Protein AF-A0A962ND23-F1 (afdb_monomer_lite)

Sequence (142 aa):
ASVILQMTALGLGDVAAFPFLDPPDPRAVRDGYGLLEELGALEPPDPEGRRRLTAVGRRLARLPVDPRLGRMVLEADRLGCVRDVMIIASALSIQDVRERPAEHRGTADELHRRFEVPGSDFLAYVKLWDHLREQQQALSGN

pLDDT: mean 93.93, std 5.53, range [52.69, 98.25]

Structure (mmCIF, N/CA/C/O backbone):
data_AF-A0A962ND23-F1
#
_entry.id   AF-A0A962ND23-F1
#
loop_
_atom_site.group_PDB
_atom_site.id
_atom_site.type_symbol
_atom_site.label_atom_id
_atom_site.label_alt_id
_atom_site.label_comp_id
_atom_site.label_asym_id
_atom_site.label_entity_id
_atom_site.label_seq_id
_atom_site.pdbx_PDB_ins_code
_atom_site.Cartn_x
_atom_site.Cartn_y
_atom_site.Cartn_z
_atom_site.occupancy
_atom_site.B_iso_or_equiv
_atom_site.auth_seq_id
_atom_site.auth_comp_id
_atom_site.auth_asym_id
_atom_site.auth_atom_id
_atom_site.pdbx_PDB_model_num
ATOM 1 N N . ALA A 1 1 ? 6.977 5.415 -6.380 1.00 89.38 1 ALA A N 1
ATOM 2 C CA . ALA A 1 1 ? 6.407 4.438 -7.337 1.00 89.38 1 ALA A CA 1
ATOM 3 C C . ALA A 1 1 ? 5.192 4.969 -8.106 1.00 89.38 1 ALA A C 1
ATOM 5 O O . ALA A 1 1 ? 5.129 4.745 -9.306 1.00 89.38 1 ALA A O 1
ATOM 6 N N . SER A 1 2 ? 4.247 5.682 -7.477 1.00 92.75 2 SER A N 1
ATOM 7 C CA . SER A 1 2 ? 2.992 6.116 -8.127 1.00 92.75 2 SER A CA 1
ATOM 8 C C . SER A 1 2 ? 3.189 6.907 -9.425 1.00 92.75 2 SER A C 1
ATOM 10 O O . SER A 1 2 ? 2.538 6.607 -10.417 1.00 92.75 2 SER A O 1
ATOM 12 N N . VAL A 1 3 ? 4.126 7.861 -9.454 1.00 93.12 3 VAL A N 1
ATOM 13 C CA . VAL A 1 3 ? 4.425 8.644 -10.668 1.00 93.12 3 VAL A CA 1
ATOM 14 C C . VAL A 1 3 ? 4.938 7.748 -11.798 1.00 93.12 3 VAL A C 1
ATOM 16 O O . VAL A 1 3 ? 4.423 7.830 -12.905 1.00 93.12 3 VAL A O 1
ATOM 19 N N . ILE A 1 4 ? 5.879 6.840 -11.509 1.00 94.75 4 ILE A N 1
ATOM 20 C CA . ILE A 1 4 ? 6.403 5.870 -12.487 1.00 94.75 4 ILE A CA 1
ATOM 21 C C . ILE A 1 4 ? 5.257 5.029 -13.062 1.00 94.75 4 ILE A C 1
ATOM 23 O O . ILE A 1 4 ? 5.124 4.931 -14.277 1.00 94.75 4 ILE A O 1
ATOM 27 N N . LEU A 1 5 ? 4.389 4.487 -12.199 1.00 96.31 5 LEU A N 1
ATOM 28 C CA . LEU A 1 5 ? 3.227 3.697 -12.612 1.00 96.31 5 LEU A CA 1
ATOM 29 C C . LEU A 1 5 ? 2.320 4.479 -13.575 1.00 96.31 5 LEU A C 1
ATOM 31 O O . LEU A 1 5 ? 1.923 3.942 -14.608 1.00 96.31 5 LEU A O 1
ATOM 35 N N . GLN A 1 6 ? 2.024 5.742 -13.256 1.00 95.25 6 GLN A N 1
ATOM 36 C CA . GLN A 1 6 ? 1.196 6.610 -14.096 1.00 95.25 6 GLN A CA 1
ATOM 37 C C . GLN A 1 6 ? 1.880 6.955 -15.422 1.00 95.25 6 GLN A C 1
ATOM 39 O O . GLN A 1 6 ? 1.266 6.851 -16.479 1.00 95.25 6 GLN A O 1
ATOM 44 N N . MET A 1 7 ? 3.166 7.301 -15.400 1.00 94.06 7 MET A N 1
ATOM 45 C CA . MET A 1 7 ? 3.924 7.606 -16.615 1.00 94.06 7 MET A CA 1
ATOM 46 C C . MET A 1 7 ? 4.008 6.402 -17.553 1.00 94.06 7 MET A C 1
ATOM 48 O O . MET A 1 7 ? 3.803 6.551 -18.758 1.00 94.06 7 MET A O 1
ATOM 52 N N . THR A 1 8 ? 4.243 5.201 -17.014 1.00 93.56 8 THR A N 1
ATOM 53 C CA . THR A 1 8 ? 4.230 3.966 -17.807 1.00 93.56 8 THR A CA 1
ATOM 54 C C . THR A 1 8 ? 2.827 3.663 -18.344 1.00 93.56 8 THR A C 1
ATOM 56 O O . THR A 1 8 ? 2.704 3.249 -19.494 1.00 93.56 8 THR A O 1
ATOM 59 N N . ALA A 1 9 ? 1.761 3.914 -17.569 1.00 93.75 9 ALA A N 1
ATOM 60 C CA . ALA A 1 9 ? 0.377 3.765 -18.038 1.00 93.75 9 ALA A CA 1
ATOM 61 C C . ALA A 1 9 ? 0.043 4.701 -19.210 1.00 93.75 9 ALA A C 1
ATOM 63 O O . ALA A 1 9 ? -0.681 4.309 -20.123 1.00 93.75 9 ALA A O 1
ATOM 64 N N . LEU A 1 10 ? 0.586 5.920 -19.181 1.00 93.12 10 LEU A N 1
ATOM 65 C CA . LEU A 1 10 ? 0.403 6.955 -20.199 1.00 93.12 10 LEU A CA 1
ATOM 66 C C . LEU A 1 10 ? 1.366 6.820 -21.391 1.00 93.12 10 LEU A C 1
ATOM 68 O O . LEU A 1 10 ? 1.243 7.571 -22.355 1.00 93.12 10 LEU A O 1
ATOM 72 N N . GLY A 1 11 ? 2.321 5.886 -21.344 1.00 89.31 11 GLY A N 1
ATOM 73 C CA . GLY A 1 11 ? 3.294 5.680 -22.419 1.00 89.31 11 GLY A CA 1
ATOM 74 C C . GLY A 1 11 ? 4.333 6.799 -22.551 1.00 89.31 11 GLY A C 1
ATOM 75 O O . GLY A 1 11 ? 4.863 7.004 -23.638 1.00 89.31 11 GLY A O 1
ATOM 76 N N . LEU A 1 12 ? 4.646 7.514 -21.464 1.00 87.81 12 LEU A N 1
ATOM 77 C CA . LEU A 1 12 ? 5.555 8.674 -21.472 1.00 87.81 12 LEU A CA 1
ATOM 78 C C . LEU A 1 12 ? 7.054 8.314 -21.516 1.00 87.81 12 LEU A C 1
ATOM 80 O O . LEU A 1 12 ? 7.901 9.200 -21.434 1.00 87.81 12 LEU A O 1
ATOM 84 N N . GLY A 1 13 ? 7.388 7.030 -21.666 1.00 83.81 13 GLY A N 1
ATOM 85 C CA . GLY A 1 13 ? 8.767 6.548 -21.734 1.00 83.81 13 GLY A CA 1
ATOM 86 C C . GLY A 1 13 ? 9.440 6.415 -20.367 1.00 83.81 13 GLY A C 1
ATOM 87 O O . GLY A 1 13 ? 8.773 6.289 -19.337 1.00 83.81 13 GLY A O 1
ATOM 88 N N . ASP A 1 14 ? 10.773 6.378 -20.371 1.00 83.62 14 ASP A N 1
ATOM 89 C CA . ASP A 1 14 ? 11.561 6.226 -19.149 1.00 83.62 14 ASP A CA 1
ATOM 90 C C . ASP A 1 14 ? 11.535 7.504 -18.306 1.00 83.62 14 ASP A C 1
ATOM 92 O O . ASP A 1 14 ? 11.850 8.597 -18.777 1.00 83.62 14 ASP A O 1
ATOM 96 N N . VAL A 1 15 ? 11.218 7.340 -17.023 1.00 86.81 15 VAL A N 1
ATOM 97 C CA . VAL A 1 15 ? 11.221 8.412 -16.027 1.00 86.81 15 VAL A CA 1
ATOM 98 C C . VAL A 1 15 ? 12.582 9.100 -15.932 1.00 86.81 15 VAL A C 1
ATOM 100 O O . VAL A 1 15 ? 12.620 10.311 -15.756 1.00 86.81 15 VAL A O 1
ATOM 103 N N . ALA A 1 16 ? 13.699 8.384 -16.096 1.00 83.19 16 ALA A N 1
ATOM 104 C CA . ALA A 1 16 ? 15.025 9.008 -16.032 1.00 83.19 16 ALA A CA 1
ATOM 105 C C . ALA A 1 16 ? 15.324 9.942 -17.222 1.00 83.19 16 ALA A C 1
ATOM 107 O O . ALA A 1 16 ? 16.132 10.858 -17.090 1.00 83.19 16 ALA A O 1
ATOM 108 N N . ALA A 1 17 ? 14.674 9.722 -18.369 1.00 84.94 17 ALA A N 1
ATOM 109 C CA . ALA A 1 17 ? 14.826 10.539 -19.573 1.00 84.94 17 ALA A CA 1
ATOM 110 C C . ALA A 1 17 ? 13.742 11.6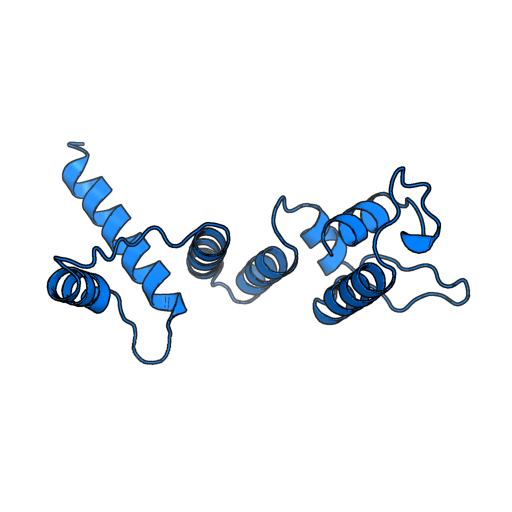24 -19.702 1.00 84.94 17 ALA A C 1
ATOM 112 O O . ALA A 1 17 ? 13.779 12.432 -20.632 1.00 84.94 17 ALA A O 1
ATOM 113 N N . PHE A 1 18 ? 12.759 11.640 -18.798 1.00 89.31 18 PHE A N 1
ATOM 114 C CA . PHE A 1 18 ? 11.654 12.585 -18.852 1.00 89.31 18 PHE A CA 1
ATOM 115 C C . PHE A 1 18 ? 12.108 13.992 -18.417 1.00 89.31 18 PHE A C 1
ATOM 117 O O . PHE A 1 18 ? 12.804 14.121 -17.405 1.00 89.31 18 PHE A O 1
ATOM 124 N N . PRO A 1 19 ? 11.717 15.061 -19.139 1.00 90.31 19 PRO A N 1
ATOM 125 C CA . PRO A 1 19 ? 12.199 16.419 -18.894 1.00 90.31 19 PRO A CA 1
ATOM 126 C C . PRO A 1 19 ? 11.480 17.073 -17.703 1.00 90.31 19 PRO A C 1
ATOM 128 O O . PRO A 1 19 ? 10.659 17.977 -17.863 1.00 90.31 19 PRO A O 1
ATOM 131 N N . PHE A 1 20 ? 11.763 16.601 -16.491 1.00 90.00 20 PHE A N 1
ATOM 132 C CA . PHE A 1 20 ? 11.295 17.243 -15.264 1.00 90.00 20 PHE A CA 1
ATOM 133 C C . PHE A 1 20 ? 11.948 18.617 -15.073 1.00 90.00 20 PHE A C 1
ATOM 135 O O . PHE A 1 20 ? 13.114 18.800 -15.415 1.00 90.00 20 PHE A O 1
ATOM 142 N N . LEU A 1 21 ? 11.208 19.561 -14.476 1.00 92.94 21 LEU A N 1
ATOM 143 C CA . LEU A 1 21 ? 11.777 20.835 -14.018 1.00 92.94 21 LEU A CA 1
ATOM 144 C C . LEU A 1 21 ? 12.880 20.583 -12.981 1.00 92.94 21 LEU A C 1
ATOM 146 O O . LEU A 1 21 ? 13.994 21.068 -13.140 1.00 92.94 21 LEU A O 1
ATOM 150 N N . ASP A 1 22 ? 12.558 19.751 -11.987 1.00 91.62 22 ASP A N 1
ATOM 151 C CA . ASP A 1 22 ? 13.485 19.227 -10.990 1.00 91.62 22 ASP A CA 1
ATOM 152 C C . ASP A 1 22 ? 13.511 17.695 -11.101 1.00 91.62 22 ASP A C 1
ATOM 154 O O . ASP A 1 22 ? 12.548 17.028 -10.698 1.00 91.62 22 ASP A O 1
ATOM 158 N N . PRO A 1 23 ? 14.567 17.108 -11.692 1.00 90.50 23 PRO A N 1
ATOM 159 C CA . PRO A 1 23 ? 14.677 15.662 -11.829 1.00 90.50 23 PRO A CA 1
ATOM 160 C C . PRO A 1 23 ? 14.672 14.945 -10.469 1.00 90.50 23 PRO A C 1
ATOM 162 O O . PRO A 1 23 ? 15.332 15.399 -9.530 1.00 90.50 23 PRO A O 1
ATOM 165 N N . PRO A 1 24 ? 13.969 13.804 -10.343 1.00 90.50 24 PRO A N 1
ATOM 166 C CA . PRO A 1 24 ? 13.980 13.021 -9.113 1.00 90.50 24 PRO A CA 1
ATOM 167 C C . PRO A 1 24 ? 15.352 12.377 -8.866 1.00 90.50 24 PRO A C 1
ATOM 169 O O . PRO A 1 24 ? 16.103 12.098 -9.801 1.00 90.50 24 PRO A O 1
ATOM 172 N N . ASP A 1 25 ? 15.650 12.058 -7.602 1.00 93.94 25 ASP A N 1
ATOM 173 C CA . ASP A 1 25 ? 16.855 11.299 -7.246 1.00 93.94 25 ASP A CA 1
ATOM 17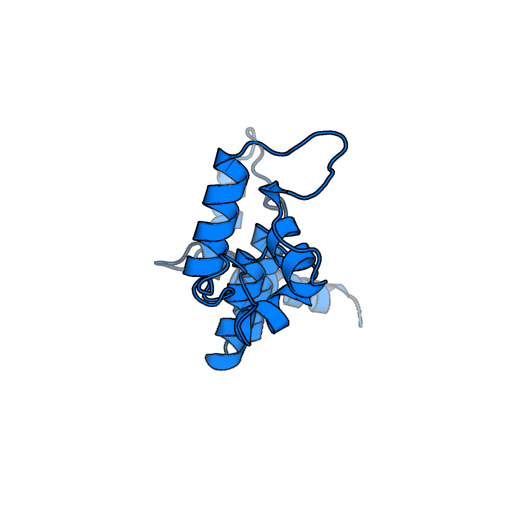4 C C . ASP A 1 25 ? 16.878 9.947 -8.001 1.00 93.94 25 ASP A C 1
ATOM 176 O O . ASP A 1 25 ? 15.929 9.159 -7.881 1.00 93.94 25 ASP A O 1
ATOM 180 N N . PRO A 1 26 ? 17.958 9.620 -8.739 1.00 93.31 26 PRO A N 1
ATOM 181 C CA . PRO A 1 26 ? 18.096 8.341 -9.432 1.00 93.31 26 PRO A CA 1
ATOM 182 C C . PRO A 1 26 ? 17.911 7.107 -8.536 1.00 93.31 26 PRO A C 1
ATOM 184 O O . PRO A 1 26 ? 17.460 6.066 -9.017 1.00 93.31 26 PRO A O 1
ATOM 187 N N . ARG A 1 27 ? 18.263 7.186 -7.245 1.00 94.94 27 ARG A N 1
ATOM 188 C CA . ARG A 1 27 ? 18.001 6.126 -6.256 1.00 94.94 27 ARG A CA 1
ATOM 189 C C . ARG A 1 27 ? 16.502 5.928 -6.063 1.00 94.94 27 ARG A C 1
ATOM 191 O O . ARG A 1 27 ? 16.027 4.812 -6.234 1.00 94.94 27 ARG A O 1
ATOM 198 N N . ALA A 1 28 ? 15.753 7.006 -5.836 1.00 93.56 28 ALA A N 1
ATOM 199 C CA . ALA A 1 28 ? 14.301 6.949 -5.672 1.00 93.56 28 ALA A CA 1
ATOM 200 C C . ALA A 1 28 ? 13.588 6.414 -6.928 1.00 93.56 28 ALA A C 1
ATOM 202 O O . ALA A 1 28 ? 12.591 5.696 -6.822 1.00 93.56 28 ALA A O 1
ATOM 203 N N . VAL A 1 29 ? 14.110 6.723 -8.121 1.00 93.62 29 VAL A N 1
ATOM 204 C CA . VAL A 1 29 ? 13.611 6.153 -9.383 1.00 93.62 29 VAL A CA 1
ATOM 205 C C . VAL A 1 29 ? 13.837 4.640 -9.426 1.00 93.62 29 VAL A C 1
ATOM 207 O O . VAL A 1 29 ? 12.895 3.896 -9.702 1.00 93.62 29 VAL A O 1
ATOM 210 N N . ARG A 1 30 ? 15.054 4.168 -9.116 1.00 93.69 30 ARG A N 1
ATOM 211 C CA . ARG A 1 30 ? 15.367 2.728 -9.074 1.00 93.69 30 ARG A CA 1
ATOM 212 C C . ARG A 1 30 ? 14.507 1.982 -8.058 1.00 93.69 30 ARG A C 1
ATOM 214 O O . ARG A 1 30 ? 13.898 0.982 -8.425 1.00 93.69 30 ARG A O 1
ATOM 221 N N . ASP A 1 31 ? 14.394 2.501 -6.840 1.00 95.69 31 ASP A N 1
ATOM 222 C CA . ASP A 1 31 ? 13.576 1.900 -5.780 1.00 95.69 31 ASP A CA 1
ATOM 223 C C . ASP A 1 31 ? 12.094 1.872 -6.178 1.00 95.69 31 ASP A C 1
ATOM 225 O O . ASP A 1 31 ? 11.372 0.910 -5.917 1.00 95.69 31 ASP A O 1
ATOM 229 N N . GLY A 1 32 ? 11.629 2.917 -6.868 1.00 95.38 32 GLY A N 1
ATOM 230 C CA . GLY A 1 32 ? 10.274 2.989 -7.391 1.00 95.38 32 GLY A CA 1
ATOM 231 C C . GLY A 1 32 ? 9.975 1.932 -8.455 1.00 95.38 32 GLY A C 1
ATOM 232 O O . GLY A 1 32 ? 8.883 1.365 -8.431 1.00 95.38 32 GLY A O 1
ATOM 233 N N . TYR A 1 33 ? 10.918 1.656 -9.359 1.00 95.06 33 TYR A N 1
ATOM 234 C CA . TYR A 1 33 ? 10.796 0.560 -10.321 1.00 95.06 33 TYR A CA 1
ATOM 235 C C . TYR A 1 33 ? 10.854 -0.808 -9.634 1.00 95.06 33 TYR A C 1
ATOM 237 O O . TYR A 1 33 ? 9.980 -1.630 -9.897 1.00 95.06 33 TYR A O 1
ATOM 245 N N . GLY A 1 34 ? 11.802 -1.018 -8.714 1.00 95.75 34 GLY A N 1
ATOM 246 C CA . GLY A 1 34 ? 11.923 -2.269 -7.957 1.00 95.75 34 GLY A CA 1
ATOM 247 C C . GLY A 1 34 ? 10.645 -2.602 -7.187 1.00 95.75 34 GLY A C 1
ATOM 248 O O . GLY A 1 34 ? 10.126 -3.707 -7.291 1.00 95.75 34 GLY A O 1
ATOM 249 N N . LEU A 1 35 ? 10.039 -1.609 -6.528 1.00 97.38 35 LEU A N 1
ATOM 250 C CA . LEU A 1 35 ? 8.745 -1.791 -5.872 1.00 97.38 35 LEU A CA 1
ATOM 251 C C . LEU A 1 35 ? 7.639 -2.202 -6.858 1.00 97.38 35 LEU A C 1
ATOM 253 O O . LEU A 1 35 ? 6.821 -3.063 -6.554 1.00 97.38 35 LEU A O 1
ATOM 257 N N . LEU A 1 36 ? 7.560 -1.580 -8.035 1.00 97.12 36 LEU A N 1
ATOM 258 C CA . LEU A 1 36 ? 6.535 -1.941 -9.018 1.00 97.12 36 LEU A CA 1
ATOM 259 C C . LEU A 1 36 ? 6.763 -3.341 -9.609 1.00 97.12 36 LEU A C 1
ATOM 261 O O . LEU A 1 36 ? 5.789 -4.025 -9.923 1.00 97.12 36 LEU A O 1
ATOM 265 N N . GLU A 1 37 ? 8.013 -3.782 -9.727 1.00 96.06 37 GLU A N 1
ATOM 266 C CA . GLU A 1 37 ? 8.368 -5.158 -10.088 1.00 96.06 37 GLU A CA 1
ATOM 267 C C . GLU A 1 37 ? 7.928 -6.142 -8.983 1.00 96.06 37 GLU A C 1
ATOM 269 O O . GLU A 1 37 ? 7.219 -7.103 -9.280 1.00 96.06 37 GLU A O 1
ATOM 274 N N . GLU A 1 38 ? 8.213 -5.854 -7.706 1.00 96.81 38 GLU A N 1
ATOM 275 C CA . GLU A 1 38 ? 7.767 -6.656 -6.547 1.00 96.81 38 GLU A CA 1
ATOM 276 C C . GLU A 1 38 ? 6.238 -6.765 -6.440 1.00 96.81 38 GLU A C 1
ATOM 278 O O . GLU A 1 38 ? 5.695 -7.819 -6.108 1.00 96.81 38 GLU A O 1
ATOM 283 N N . LEU A 1 39 ? 5.516 -5.686 -6.758 1.00 97.56 39 LEU A N 1
ATOM 284 C CA . LEU A 1 39 ? 4.049 -5.683 -6.785 1.00 97.56 39 LEU A CA 1
ATOM 285 C C . LEU A 1 39 ? 3.471 -6.438 -7.997 1.00 97.56 39 LEU A C 1
ATOM 287 O O . LEU A 1 39 ? 2.247 -6.590 -8.096 1.00 97.56 39 LEU A O 1
ATOM 291 N N . GLY A 1 40 ? 4.318 -6.897 -8.924 1.00 97.19 40 GLY A N 1
ATOM 292 C CA . GLY A 1 40 ? 3.919 -7.541 -10.173 1.00 97.19 40 GLY A CA 1
ATOM 293 C C . GLY A 1 40 ? 3.254 -6.578 -11.157 1.00 97.19 40 GLY A C 1
ATOM 294 O O . GLY A 1 40 ? 2.443 -6.999 -11.982 1.00 97.19 40 GLY A O 1
ATOM 295 N N . ALA A 1 41 ? 3.535 -5.278 -11.049 1.00 97.75 41 ALA A N 1
ATOM 296 C CA . ALA A 1 41 ? 2.933 -4.230 -11.868 1.00 97.75 41 ALA A CA 1
ATOM 297 C C . ALA A 1 41 ? 3.655 -4.021 -13.210 1.00 97.75 41 ALA A C 1
ATOM 299 O O . ALA A 1 41 ? 3.042 -3.508 -14.149 1.00 97.75 41 ALA A O 1
ATOM 300 N N . LEU A 1 42 ? 4.923 -4.430 -13.319 1.00 96.19 42 LEU A N 1
ATOM 301 C CA . LEU A 1 42 ? 5.758 -4.262 -14.512 1.00 96.19 42 LEU A CA 1
ATOM 302 C C . LEU A 1 42 ? 6.166 -5.605 -15.123 1.00 96.19 42 LEU A C 1
ATOM 304 O O . LEU A 1 42 ? 6.445 -6.566 -14.413 1.00 96.19 42 LEU A O 1
ATOM 308 N N . GLU A 1 43 ? 6.187 -5.658 -16.453 1.00 93.56 43 GLU A N 1
ATOM 309 C CA . GLU A 1 43 ? 6.886 -6.700 -17.205 1.00 93.56 43 GLU A CA 1
ATOM 310 C C . GLU A 1 43 ? 8.405 -6.471 -17.126 1.00 93.56 43 GLU A C 1
ATOM 312 O O . GLU A 1 43 ? 8.838 -5.323 -16.949 1.00 93.56 43 GLU A O 1
ATOM 317 N N . PRO A 1 44 ? 9.225 -7.525 -17.312 1.00 89.19 44 PRO A N 1
ATOM 318 C CA . PRO A 1 44 ? 10.654 -7.354 -17.528 1.00 89.19 44 PRO A CA 1
ATOM 319 C C . PRO A 1 44 ? 10.918 -6.361 -18.670 1.00 89.19 44 PRO A C 1
ATOM 321 O O . PRO A 1 44 ? 10.151 -6.339 -19.642 1.00 89.19 44 PRO A O 1
ATOM 324 N N . PRO A 1 45 ? 11.977 -5.540 -18.574 1.00 86.69 45 PRO A N 1
ATOM 325 C CA . PRO A 1 45 ? 12.333 -4.622 -19.646 1.00 86.69 45 PRO A CA 1
ATOM 326 C C . PRO A 1 45 ? 12.592 -5.390 -20.949 1.00 86.69 45 PRO A C 1
ATOM 328 O O . PRO A 1 45 ? 13.174 -6.477 -20.937 1.00 86.69 45 PRO A O 1
ATOM 331 N N . ASP A 1 46 ? 12.144 -4.826 -22.069 1.00 86.88 46 ASP A N 1
ATOM 332 C CA . ASP A 1 46 ? 12.469 -5.349 -23.398 1.00 86.88 46 ASP A CA 1
ATOM 333 C C . ASP A 1 46 ? 13.954 -5.092 -23.756 1.00 86.88 46 ASP A C 1
ATOM 335 O O . ASP A 1 46 ? 14.662 -4.428 -22.991 1.00 86.88 46 ASP A O 1
ATOM 339 N N . PRO A 1 47 ? 14.479 -5.626 -24.880 1.00 87.00 47 PRO A N 1
ATOM 340 C CA . PRO A 1 47 ? 15.875 -5.414 -25.279 1.00 87.00 47 PRO A CA 1
ATOM 341 C C . PRO A 1 47 ? 16.259 -3.939 -25.456 1.00 87.00 47 PRO A C 1
ATOM 343 O O . PRO A 1 47 ? 17.433 -3.593 -25.350 1.00 87.00 47 PRO A O 1
ATOM 346 N N . GLU A 1 48 ? 15.277 -3.068 -25.696 1.00 81.62 48 GLU A N 1
ATOM 347 C CA . GLU A 1 48 ? 15.453 -1.620 -25.795 1.00 81.62 48 GLU A CA 1
ATOM 348 C C . GLU A 1 48 ? 15.318 -0.906 -24.434 1.00 81.62 48 GLU A C 1
ATOM 350 O O . GLU A 1 48 ? 15.362 0.322 -24.369 1.00 81.62 48 GLU A O 1
ATOM 355 N N . GLY A 1 49 ? 15.156 -1.656 -23.339 1.00 80.06 49 GLY A N 1
ATOM 356 C CA . GLY A 1 49 ? 15.034 -1.144 -21.975 1.00 80.06 49 GLY A CA 1
ATOM 357 C C . GLY A 1 49 ? 13.649 -0.592 -21.626 1.00 80.06 49 GLY A C 1
ATOM 358 O O . GLY A 1 49 ? 13.466 -0.043 -20.537 1.00 80.06 49 GLY A O 1
ATOM 359 N N . ARG A 1 50 ? 12.652 -0.723 -22.508 1.00 82.88 50 ARG A N 1
ATOM 360 C CA . ARG A 1 50 ? 11.299 -0.210 -22.264 1.00 82.88 50 ARG A CA 1
ATOM 361 C C . ARG A 1 50 ? 10.547 -1.159 -21.346 1.00 82.88 50 ARG A C 1
ATOM 363 O O . ARG A 1 50 ? 10.539 -2.376 -21.529 1.00 82.88 50 ARG A O 1
ATOM 370 N N . ARG A 1 51 ? 9.848 -0.581 -20.374 1.00 89.25 51 ARG A N 1
ATOM 371 C CA . ARG A 1 51 ? 9.002 -1.311 -19.428 1.00 89.25 51 ARG A CA 1
ATOM 372 C C . ARG A 1 51 ? 7.534 -1.155 -19.802 1.00 89.25 51 ARG A C 1
ATOM 374 O O . ARG A 1 51 ? 7.100 -0.079 -20.209 1.00 89.25 51 ARG A O 1
ATOM 381 N N . ARG A 1 52 ? 6.759 -2.225 -19.632 1.00 92.94 52 ARG A N 1
ATOM 382 C CA . ARG A 1 52 ? 5.309 -2.241 -19.869 1.00 92.94 52 ARG A CA 1
ATOM 383 C C . ARG A 1 52 ? 4.568 -2.640 -18.605 1.00 92.94 52 ARG A C 1
ATOM 385 O O . ARG A 1 52 ? 5.082 -3.397 -17.788 1.00 92.94 52 ARG A O 1
ATOM 392 N N . LEU A 1 53 ? 3.339 -2.150 -18.458 1.00 96.75 53 LEU A N 1
ATOM 393 C CA . LEU A 1 53 ? 2.466 -2.579 -17.369 1.00 96.75 53 LEU A CA 1
ATOM 394 C C . LEU A 1 53 ? 1.913 -3.980 -17.629 1.00 96.75 53 LEU A C 1
ATOM 396 O O . LEU A 1 53 ? 1.383 -4.245 -18.714 1.00 96.75 53 LEU A O 1
ATOM 400 N N . THR A 1 54 ? 1.916 -4.814 -16.590 1.00 97.62 54 THR A N 1
ATOM 401 C CA . THR A 1 54 ? 1.148 -6.066 -16.553 1.00 97.62 54 THR A CA 1
ATOM 402 C C . THR A 1 54 ? -0.356 -5.780 -16.446 1.00 97.62 54 THR A C 1
ATOM 404 O O . THR A 1 54 ? -0.790 -4.637 -16.267 1.00 97.62 54 THR A O 1
ATOM 407 N N . ALA A 1 55 ? -1.194 -6.822 -16.482 1.00 96.94 55 ALA A N 1
ATOM 408 C CA . ALA A 1 55 ? -2.620 -6.678 -16.175 1.00 96.94 55 ALA A CA 1
ATOM 409 C C . ALA A 1 55 ? -2.865 -6.108 -14.760 1.00 96.94 55 ALA A C 1
ATOM 411 O O . ALA A 1 55 ? -3.749 -5.267 -14.581 1.00 96.94 55 ALA A O 1
ATOM 412 N N . VAL A 1 56 ? -2.054 -6.511 -13.773 1.00 97.62 56 VAL A N 1
ATOM 413 C CA . VAL A 1 56 ? -2.098 -5.961 -12.408 1.00 97.62 56 VAL A CA 1
ATOM 414 C C . VAL A 1 56 ? -1.690 -4.491 -12.423 1.00 97.6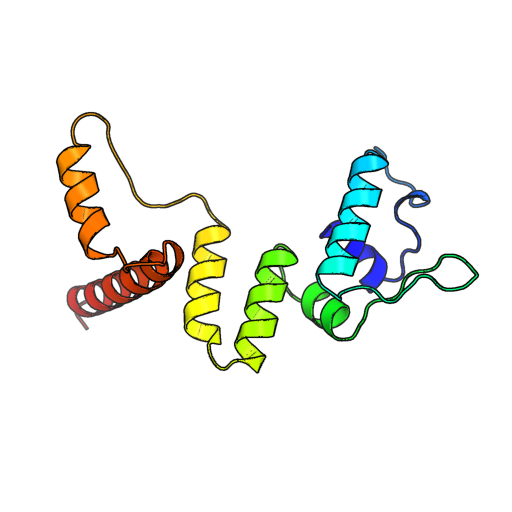2 56 VAL A C 1
ATOM 416 O O . VAL A 1 56 ? -2.426 -3.663 -11.895 1.00 97.62 56 VAL A O 1
ATOM 419 N N . GLY A 1 57 ? -0.589 -4.142 -13.096 1.00 97.75 57 GLY A N 1
ATOM 420 C CA . GLY A 1 57 ? -0.129 -2.757 -13.215 1.00 97.75 57 GLY A CA 1
ATOM 421 C C . GLY A 1 57 ? -1.175 -1.833 -13.835 1.00 97.75 57 GLY A C 1
ATOM 422 O O . GLY A 1 57 ? -1.431 -0.752 -13.313 1.00 97.75 57 GLY A O 1
ATOM 423 N N . ARG A 1 58 ? -1.865 -2.281 -14.892 1.00 97.69 58 ARG A N 1
ATOM 424 C CA . ARG A 1 58 ? -2.959 -1.511 -15.514 1.00 97.69 58 ARG A CA 1
ATOM 425 C C . ARG A 1 58 ? -4.143 -1.310 -14.572 1.00 97.69 58 ARG A C 1
ATOM 427 O O . ARG A 1 58 ? -4.728 -0.231 -14.569 1.00 97.69 58 ARG A O 1
ATOM 434 N N . ARG A 1 59 ? -4.510 -2.319 -13.771 1.00 97.31 59 ARG A N 1
ATOM 435 C CA . ARG A 1 59 ? -5.557 -2.170 -12.743 1.00 97.31 59 ARG A CA 1
ATOM 436 C C . ARG A 1 59 ? -5.114 -1.192 -11.653 1.00 97.31 59 ARG A C 1
ATOM 438 O O . ARG A 1 59 ? -5.895 -0.317 -11.298 1.00 97.31 59 ARG A O 1
ATOM 445 N N . LEU A 1 60 ? -3.870 -1.298 -11.178 1.00 97.62 60 LEU A N 1
ATOM 446 C CA . LEU A 1 60 ? -3.307 -0.400 -10.163 1.00 97.62 60 LEU A CA 1
ATOM 447 C C . LEU A 1 60 ? -3.274 1.054 -10.629 1.00 97.62 60 LEU A C 1
ATOM 449 O O . LEU A 1 60 ? -3.661 1.935 -9.872 1.00 97.62 60 LEU A O 1
ATOM 453 N N . ALA A 1 61 ? -2.879 1.307 -11.878 1.00 96.94 61 ALA A N 1
ATOM 454 C CA . ALA A 1 61 ? -2.804 2.657 -12.433 1.00 96.94 61 ALA A CA 1
ATOM 455 C C . ALA A 1 61 ? -4.163 3.384 -12.461 1.00 96.94 61 ALA A C 1
ATOM 457 O O . ALA A 1 61 ? -4.204 4.608 -12.536 1.00 96.94 61 ALA A O 1
ATOM 458 N N . ARG A 1 62 ? -5.284 2.655 -12.377 1.00 95.69 62 ARG A N 1
ATOM 459 C CA . ARG A 1 62 ? -6.637 3.235 -12.336 1.00 95.69 62 ARG A CA 1
ATOM 460 C C . ARG A 1 62 ? -7.109 3.591 -10.925 1.00 95.69 62 ARG A C 1
ATOM 462 O O . ARG A 1 62 ? -8.175 4.187 -10.797 1.00 95.69 62 ARG A O 1
ATOM 469 N N . LEU A 1 63 ? -6.372 3.207 -9.882 1.00 93.50 63 LEU A N 1
ATOM 470 C CA . LEU A 1 63 ? -6.740 3.480 -8.496 1.00 93.50 63 LEU A CA 1
ATOM 471 C C . LEU A 1 63 ? -6.045 4.762 -8.002 1.00 93.50 63 LEU A C 1
ATOM 473 O O . LEU A 1 63 ? -4.826 4.874 -8.139 1.00 93.50 63 LEU A O 1
ATOM 477 N N . PRO A 1 64 ? -6.771 5.716 -7.389 1.00 91.00 64 PRO A N 1
ATOM 478 C CA . PRO A 1 64 ? -6.200 6.966 -6.885 1.00 91.00 64 PRO A CA 1
ATOM 479 C C . PRO A 1 64 ? -5.575 6.786 -5.488 1.00 91.00 64 PRO A C 1
ATOM 481 O O . PRO A 1 64 ? -5.862 7.545 -4.568 1.00 91.00 64 PRO A O 1
ATOM 484 N N . VAL A 1 65 ? -4.759 5.747 -5.301 1.00 92.44 65 VAL A N 1
ATOM 485 C CA . VAL A 1 65 ? -4.116 5.412 -4.017 1.00 92.44 65 VAL A CA 1
ATOM 486 C C . VAL A 1 65 ? -2.668 4.981 -4.234 1.00 92.44 65 VAL A C 1
ATOM 488 O O . VAL A 1 65 ? -2.244 4.729 -5.364 1.00 92.44 65 VAL A O 1
ATOM 491 N N . ASP A 1 66 ? -1.898 4.874 -3.150 1.00 95.69 66 ASP A N 1
ATOM 492 C CA . ASP A 1 66 ? -0.554 4.299 -3.209 1.00 95.69 66 ASP A CA 1
ATOM 493 C C . ASP A 1 66 ? -0.581 2.874 -3.818 1.00 95.69 66 ASP A C 1
ATOM 495 O O . ASP A 1 66 ? -1.440 2.068 -3.440 1.00 95.69 66 ASP A O 1
ATOM 499 N N . PRO A 1 67 ? 0.346 2.519 -4.735 1.00 97.19 67 PRO A N 1
ATOM 500 C CA . PRO A 1 67 ? 0.374 1.211 -5.383 1.00 97.19 67 PRO A CA 1
ATOM 501 C C . PRO A 1 67 ? 0.397 0.014 -4.426 1.00 97.19 67 PRO A C 1
ATOM 503 O O . PRO A 1 67 ? -0.165 -1.025 -4.770 1.00 97.19 67 PRO A O 1
ATOM 506 N N . ARG A 1 68 ? 1.002 0.132 -3.232 1.00 97.69 68 ARG A N 1
ATOM 507 C CA . ARG A 1 68 ? 1.016 -0.955 -2.238 1.00 97.69 68 ARG A CA 1
ATOM 508 C C . ARG A 1 68 ? -0.388 -1.205 -1.697 1.00 97.69 68 ARG A C 1
ATOM 510 O O . ARG A 1 68 ? -0.853 -2.343 -1.707 1.00 97.69 68 ARG A O 1
ATOM 517 N N . LEU A 1 69 ? -1.092 -0.141 -1.309 1.00 97.69 69 LEU A N 1
ATOM 518 C CA . LEU A 1 69 ? -2.476 -0.222 -0.832 1.00 97.69 69 LEU A CA 1
ATOM 519 C C . LEU A 1 69 ? -3.417 -0.694 -1.946 1.00 97.69 69 LEU A C 1
ATOM 521 O O . LEU A 1 69 ? -4.241 -1.584 -1.736 1.00 97.69 69 LEU A O 1
ATOM 525 N N . GLY A 1 70 ? -3.239 -0.172 -3.162 1.00 97.44 70 GLY A N 1
ATOM 526 C CA . GLY A 1 70 ? -3.968 -0.642 -4.337 1.00 97.44 70 GLY A CA 1
ATOM 527 C C . GLY A 1 70 ? -3.764 -2.141 -4.575 1.00 97.44 70 GLY A C 1
ATOM 528 O O . GLY A 1 70 ? -4.727 -2.862 -4.831 1.00 97.44 70 GLY A O 1
ATOM 529 N N . ARG A 1 71 ? -2.531 -2.646 -4.429 1.00 98.06 71 ARG A N 1
ATOM 530 C CA . ARG A 1 71 ? -2.215 -4.069 -4.623 1.00 98.06 71 ARG A CA 1
ATOM 531 C C . ARG A 1 71 ? -2.887 -4.955 -3.584 1.00 98.06 71 ARG A C 1
ATOM 533 O O . ARG A 1 71 ? -3.348 -6.032 -3.966 1.00 98.06 71 ARG A O 1
ATOM 540 N N . MET A 1 72 ? -2.978 -4.498 -2.332 1.00 98.00 72 MET A N 1
ATOM 541 C CA . MET A 1 72 ? -3.735 -5.181 -1.279 1.00 98.00 72 MET A CA 1
ATOM 542 C C . MET A 1 72 ? -5.209 -5.316 -1.670 1.00 98.00 72 MET A C 1
ATOM 544 O O . MET A 1 72 ? -5.744 -6.421 -1.653 1.00 98.00 72 MET A O 1
ATOM 548 N N . VAL A 1 73 ? -5.846 -4.221 -2.099 1.00 97.38 73 VAL A N 1
ATOM 549 C CA . VAL A 1 73 ? -7.264 -4.225 -2.500 1.00 97.38 73 VAL A CA 1
ATOM 550 C C . VAL A 1 73 ? -7.508 -5.127 -3.715 1.00 97.38 73 VAL A C 1
ATOM 552 O O . VAL A 1 73 ? -8.467 -5.897 -3.723 1.00 97.38 73 VAL A O 1
ATOM 555 N N . LEU A 1 74 ? -6.626 -5.094 -4.721 1.00 97.12 74 LEU A N 1
ATOM 556 C CA . LEU A 1 74 ? -6.735 -5.983 -5.884 1.00 97.12 74 LEU A CA 1
ATOM 557 C C . LEU A 1 74 ? -6.564 -7.465 -5.522 1.00 97.12 74 LEU A C 1
ATOM 559 O O . LEU A 1 74 ? -7.185 -8.313 -6.158 1.00 97.12 74 LEU A O 1
ATOM 563 N N . GLU A 1 75 ? -5.726 -7.796 -4.534 1.00 97.69 75 GLU A N 1
ATOM 564 C CA . GLU A 1 75 ? -5.589 -9.182 -4.068 1.00 97.69 75 GLU A CA 1
ATOM 565 C C . GLU A 1 75 ? -6.810 -9.636 -3.274 1.00 97.69 75 GLU A C 1
ATOM 567 O O . GLU A 1 75 ? -7.262 -10.769 -3.419 1.00 97.69 75 GLU A O 1
ATOM 572 N N . ALA A 1 76 ? -7.361 -8.742 -2.456 1.00 97.81 76 ALA A N 1
ATOM 573 C CA . ALA A 1 76 ? -8.528 -9.020 -1.636 1.00 97.81 76 ALA A CA 1
ATOM 574 C C . ALA A 1 76 ? -9.759 -9.384 -2.476 1.00 97.81 76 ALA A C 1
ATOM 576 O O . ALA A 1 76 ? -10.565 -10.205 -2.050 1.00 97.81 76 ALA A O 1
ATOM 577 N N . ASP A 1 77 ? -9.872 -8.822 -3.681 1.00 96.38 77 ASP A N 1
ATOM 578 C CA . ASP A 1 77 ? -10.876 -9.186 -4.691 1.00 96.38 77 ASP A CA 1
ATOM 579 C C . ASP A 1 77 ? -10.757 -10.662 -5.083 1.00 96.38 77 ASP A C 1
ATOM 581 O O . ASP A 1 77 ? -11.725 -11.415 -5.015 1.00 96.38 77 ASP A O 1
ATOM 585 N N . ARG A 1 78 ? -9.532 -11.121 -5.363 1.00 95.94 78 ARG A N 1
ATOM 586 C CA . ARG A 1 78 ? -9.259 -12.528 -5.686 1.00 95.94 78 ARG A CA 1
ATOM 587 C C . ARG A 1 78 ? -9.506 -13.467 -4.500 1.00 95.94 78 ARG A C 1
ATOM 589 O O . ARG A 1 78 ? -9.905 -14.610 -4.707 1.00 95.94 78 ARG A O 1
ATOM 596 N N . LEU A 1 79 ? -9.227 -13.010 -3.280 1.00 97.88 79 LEU A N 1
ATOM 597 C CA . LEU A 1 79 ? -9.353 -13.800 -2.050 1.00 97.88 79 LEU A CA 1
ATOM 598 C C . LEU A 1 79 ? -10.741 -13.713 -1.393 1.00 97.88 79 LEU A C 1
ATOM 600 O O . LEU A 1 79 ? -10.984 -14.407 -0.410 1.00 97.88 79 LEU A O 1
ATOM 604 N N . GLY A 1 80 ? -11.649 -12.883 -1.914 1.00 97.81 80 GLY A N 1
ATOM 605 C CA . GLY A 1 80 ? -12.999 -12.720 -1.371 1.00 97.81 80 GLY A CA 1
ATOM 606 C C . GLY A 1 80 ? -13.073 -11.931 -0.057 1.00 97.81 80 GLY A C 1
ATOM 607 O O . GLY A 1 80 ? -14.049 -12.066 0.675 1.00 97.81 80 GLY A O 1
ATOM 608 N N . CYS A 1 81 ? -12.073 -11.101 0.256 1.00 98.00 81 CYS A N 1
ATOM 609 C CA . CYS A 1 81 ? -11.983 -10.335 1.509 1.00 98.00 81 CYS A CA 1
ATOM 610 C C . CYS A 1 81 ? -11.881 -8.811 1.297 1.00 98.00 81 CYS A C 1
ATOM 612 O O . CYS A 1 81 ? -11.324 -8.090 2.125 1.00 98.00 81 CYS A O 1
ATOM 614 N N . VAL A 1 82 ? -12.435 -8.300 0.187 1.00 97.69 82 VAL A N 1
ATOM 615 C CA . VAL A 1 82 ? -12.349 -6.876 -0.206 1.00 97.69 82 VAL A CA 1
ATOM 616 C C . VAL A 1 82 ? -12.801 -5.930 0.896 1.00 97.69 82 VAL A C 1
ATOM 618 O O . VAL A 1 82 ? -12.125 -4.937 1.132 1.00 97.69 82 VAL A O 1
ATOM 621 N N . ARG A 1 83 ? -13.920 -6.223 1.570 1.00 97.75 83 ARG A N 1
ATOM 622 C CA . ARG A 1 83 ? -14.483 -5.364 2.623 1.00 97.75 83 ARG A CA 1
ATOM 623 C C . ARG A 1 83 ? -13.444 -5.047 3.698 1.00 97.75 83 ARG A C 1
ATOM 625 O O . ARG A 1 83 ? -13.166 -3.881 3.963 1.00 97.75 83 ARG A O 1
ATOM 632 N N . ASP A 1 84 ? -12.860 -6.086 4.279 1.00 98.00 84 ASP A N 1
ATOM 633 C CA . ASP A 1 84 ? -11.961 -5.958 5.423 1.00 98.00 84 ASP A CA 1
ATOM 634 C C . ASP A 1 84 ? -10.636 -5.317 5.002 1.00 98.00 84 ASP A C 1
ATOM 636 O O . ASP A 1 84 ? -10.135 -4.411 5.667 1.00 98.00 84 ASP A O 1
ATOM 640 N N . VAL A 1 85 ? -10.101 -5.712 3.842 1.00 98.25 85 VAL A N 1
ATOM 641 C CA . VAL A 1 85 ? -8.863 -5.124 3.313 1.00 98.25 85 VAL A CA 1
ATOM 642 C C . VAL A 1 85 ? -9.062 -3.674 2.880 1.00 98.25 85 VAL A C 1
ATOM 644 O O . VAL A 1 85 ? -8.147 -2.874 3.043 1.00 98.25 85 VAL A O 1
ATOM 647 N N . MET A 1 86 ? -10.237 -3.299 2.373 1.00 97.19 86 MET A N 1
ATOM 648 C CA . MET A 1 86 ? -10.549 -1.910 2.042 1.00 97.19 86 MET A CA 1
ATOM 649 C C . MET A 1 86 ? -10.584 -1.042 3.300 1.00 97.19 86 MET A C 1
ATOM 651 O O . MET A 1 86 ? -9.986 0.028 3.291 1.00 97.19 86 MET A O 1
ATOM 655 N N . ILE A 1 87 ? -11.183 -1.522 4.397 1.00 97.75 87 ILE A N 1
ATOM 656 C CA . ILE A 1 87 ? -11.156 -0.826 5.696 1.00 97.75 87 ILE A CA 1
ATOM 657 C C . ILE A 1 87 ? -9.710 -0.621 6.164 1.00 97.75 87 ILE A C 1
ATOM 659 O O . ILE A 1 87 ? -9.325 0.493 6.519 1.00 97.75 87 ILE A O 1
ATOM 663 N N . ILE A 1 88 ? -8.892 -1.677 6.115 1.00 97.88 88 ILE A N 1
ATOM 664 C CA . ILE A 1 88 ? -7.478 -1.615 6.510 1.00 97.88 88 ILE A CA 1
ATOM 665 C C . ILE A 1 88 ? -6.707 -0.638 5.615 1.00 97.88 88 ILE A C 1
ATOM 667 O O . ILE A 1 88 ? -6.000 0.229 6.121 1.00 97.88 88 ILE A O 1
ATOM 671 N N . ALA A 1 89 ? -6.851 -0.735 4.292 1.00 97.12 89 ALA A N 1
ATOM 672 C CA . ALA A 1 89 ? -6.166 0.141 3.347 1.00 97.12 89 ALA A CA 1
ATOM 673 C C . ALA A 1 89 ? -6.565 1.612 3.541 1.00 97.12 89 ALA A C 1
ATOM 675 O O . ALA A 1 89 ? -5.702 2.487 3.496 1.00 97.12 89 ALA A O 1
ATOM 676 N N . SER A 1 90 ? -7.845 1.890 3.810 1.00 95.94 90 SER A N 1
ATOM 677 C CA . SER A 1 90 ? -8.318 3.234 4.147 1.00 95.94 90 SER A CA 1
ATOM 678 C C . SER A 1 90 ? -7.699 3.744 5.447 1.00 95.94 90 SER A C 1
ATOM 680 O O . SER A 1 90 ? -7.178 4.857 5.457 1.00 95.94 90 SER A O 1
ATOM 682 N N . ALA A 1 91 ? -7.677 2.934 6.510 1.00 96.06 91 ALA A N 1
ATOM 683 C CA . ALA A 1 91 ? -7.062 3.314 7.783 1.00 96.06 91 ALA A CA 1
ATOM 684 C C . ALA A 1 91 ? -5.557 3.604 7.644 1.00 96.06 91 ALA A C 1
ATOM 686 O O . ALA A 1 91 ? -5.071 4.578 8.203 1.00 96.06 91 ALA A O 1
ATOM 687 N N . LEU A 1 92 ? -4.832 2.810 6.847 1.00 95.88 92 LEU A N 1
ATOM 688 C CA . LEU A 1 92 ? -3.398 3.005 6.590 1.00 95.88 92 LEU A CA 1
ATOM 689 C C . LEU A 1 92 ? -3.085 4.200 5.679 1.00 95.88 92 LEU A C 1
ATOM 691 O O . LEU A 1 92 ? -1.941 4.644 5.631 1.00 95.88 92 LEU A O 1
ATOM 695 N N . SER A 1 93 ? -4.069 4.701 4.929 1.00 94.81 93 SER A N 1
ATOM 696 C CA . SER A 1 93 ? -3.875 5.836 4.017 1.00 94.81 93 SER A CA 1
ATOM 697 C C . SER A 1 93 ? -3.896 7.198 4.713 1.00 94.81 93 SER A C 1
ATOM 699 O O . SER A 1 93 ? -3.564 8.210 4.096 1.00 94.81 93 SER A O 1
ATOM 701 N N . ILE A 1 94 ? -4.287 7.225 5.986 1.00 93.62 94 ILE A N 1
ATOM 702 C CA . ILE A 1 94 ? -4.396 8.430 6.803 1.00 93.62 94 ILE A CA 1
ATOM 703 C C . ILE A 1 94 ? -3.603 8.264 8.100 1.00 93.62 94 ILE A C 1
ATOM 705 O O . ILE A 1 94 ? -3.157 7.172 8.449 1.00 93.62 94 ILE A O 1
ATOM 709 N N . GLN A 1 95 ? -3.425 9.362 8.829 1.00 93.38 95 GLN A N 1
ATOM 710 C CA . GLN A 1 95 ? -2.913 9.295 10.192 1.00 93.38 95 GLN A CA 1
ATOM 711 C C . GLN A 1 95 ? -3.896 8.522 11.085 1.00 93.38 95 GLN A C 1
ATOM 713 O O . GLN A 1 95 ? -5.109 8.680 10.941 1.00 93.38 95 GLN A O 1
ATOM 718 N N . ASP A 1 96 ? -3.370 7.713 12.014 1.00 91.88 96 ASP A N 1
ATOM 719 C CA . ASP A 1 96 ? -4.196 7.008 12.997 1.00 91.88 96 ASP A CA 1
ATOM 720 C C . ASP A 1 96 ? -5.076 8.013 13.750 1.00 91.88 96 ASP A C 1
ATOM 722 O O . ASP A 1 96 ? -4.587 8.971 14.352 1.00 91.88 96 ASP A O 1
ATOM 726 N N . VAL A 1 97 ? -6.385 7.792 13.670 1.00 90.25 97 VAL A N 1
ATOM 727 C CA . VAL A 1 97 ? -7.418 8.675 14.220 1.00 90.25 97 VAL A CA 1
ATOM 728 C C . VAL A 1 97 ? -7.607 8.492 15.726 1.00 90.25 97 VAL A C 1
ATOM 730 O O . VAL A 1 97 ? -8.335 9.255 16.355 1.00 90.25 97 VAL A O 1
ATOM 733 N N . ARG A 1 98 ? -6.998 7.457 16.312 1.00 92.25 98 ARG A N 1
ATOM 734 C CA . ARG A 1 98 ? -7.088 7.152 17.739 1.00 92.25 98 ARG A CA 1
ATOM 735 C C . ARG A 1 98 ? -6.248 8.125 18.559 1.00 92.25 98 ARG A C 1
ATOM 737 O O . ARG A 1 98 ? -5.028 8.184 18.423 1.00 92.25 98 ARG A O 1
ATOM 744 N N . GLU A 1 99 ? -6.890 8.842 19.474 1.00 94.19 99 GLU A N 1
ATOM 745 C CA . GLU A 1 99 ? -6.201 9.762 20.376 1.00 94.19 99 GLU A CA 1
ATOM 746 C C . GLU A 1 99 ? -5.659 9.052 21.617 1.00 94.19 99 GLU A C 1
ATOM 748 O O . GLU A 1 99 ? -6.320 8.219 22.235 1.00 94.19 99 GLU A O 1
ATOM 753 N N . ARG A 1 100 ? -4.450 9.433 22.033 1.00 95.75 100 ARG A N 1
ATOM 754 C CA . ARG A 1 100 ? -3.830 8.942 23.270 1.00 95.75 100 ARG A CA 1
ATOM 755 C C . ARG A 1 100 ? -3.208 10.102 24.060 1.00 95.75 100 ARG A C 1
ATOM 757 O O . ARG A 1 100 ? -1.980 10.237 24.074 1.00 95.75 100 ARG A O 1
ATOM 764 N N . PRO A 1 101 ? -4.028 10.959 24.701 1.00 96.38 101 PRO A N 1
ATOM 765 C CA . PRO A 1 101 ? -3.537 12.083 25.496 1.00 96.38 101 PRO A CA 1
ATOM 766 C C . PRO A 1 101 ? -2.634 11.607 26.639 1.00 96.38 101 PRO A C 1
ATOM 768 O O . PRO A 1 101 ? -2.904 10.576 27.254 1.00 96.38 101 PRO A O 1
ATOM 771 N N . ALA A 1 102 ? -1.572 12.357 26.948 1.00 96.94 102 ALA A N 1
ATOM 772 C CA . ALA A 1 102 ? -0.606 11.967 27.980 1.00 96.94 102 ALA A CA 1
ATOM 773 C C . ALA A 1 102 ? -1.258 11.829 29.370 1.00 96.94 102 ALA A C 1
ATOM 775 O O . ALA A 1 102 ? -1.045 10.824 30.044 1.00 96.94 102 ALA A O 1
ATOM 776 N N . GLU A 1 103 ? -2.116 12.787 29.728 1.00 97.31 103 GLU A N 1
ATOM 777 C CA . GLU A 1 103 ? -2.856 12.856 31.000 1.00 97.31 103 GLU A CA 1
ATOM 778 C C . GLU A 1 103 ? -3.830 11.674 31.194 1.00 97.31 103 GLU A C 1
ATOM 780 O O . GLU A 1 103 ? -4.156 11.289 32.315 1.00 97.31 103 GLU A O 1
ATOM 785 N N . HIS A 1 104 ? -4.305 11.083 30.091 1.00 96.50 104 HIS A N 1
ATOM 786 C CA . HIS A 1 104 ? -5.353 10.053 30.079 1.00 96.50 104 HIS A CA 1
ATOM 787 C C . HIS A 1 104 ? -4.912 8.772 29.367 1.00 96.50 104 HIS A C 1
ATOM 789 O O . HIS A 1 104 ? -5.739 8.011 28.860 1.00 96.50 104 HIS A O 1
ATOM 795 N N . ARG A 1 105 ? -3.599 8.511 29.331 1.00 95.81 105 ARG A N 1
ATOM 796 C CA . ARG A 1 105 ? -3.026 7.397 28.567 1.00 95.81 105 ARG A CA 1
ATOM 797 C C . ARG A 1 105 ? -3.606 6.041 28.979 1.00 95.81 105 ARG A C 1
ATOM 799 O O . ARG A 1 105 ? -3.963 5.263 28.105 1.00 95.81 105 ARG A O 1
ATOM 806 N N . GLY A 1 106 ? -3.765 5.789 30.283 1.00 97.12 106 GLY A N 1
ATOM 807 C CA . GLY A 1 106 ? -4.316 4.525 30.791 1.00 97.12 106 GLY A CA 1
ATOM 808 C C . GLY A 1 106 ? -5.744 4.253 30.307 1.00 97.12 106 GLY A C 1
ATOM 809 O O . GLY A 1 106 ? -6.021 3.172 29.792 1.00 97.12 106 GLY A O 1
ATOM 810 N N . THR A 1 107 ? -6.625 5.254 30.396 1.00 96.62 107 THR A N 1
ATOM 811 C CA . TH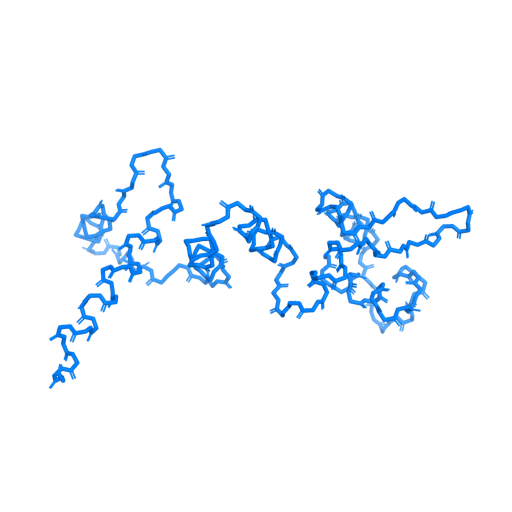R A 1 107 ? -8.010 5.155 29.909 1.00 96.62 107 THR A CA 1
ATOM 812 C C . THR A 1 107 ? -8.062 4.994 28.390 1.00 96.62 107 THR A C 1
ATOM 814 O O . THR A 1 107 ? -8.827 4.175 27.886 1.00 96.62 107 THR A O 1
ATOM 817 N N . ALA A 1 108 ? -7.233 5.735 27.646 1.00 96.69 108 ALA A N 1
ATOM 818 C CA . ALA A 1 108 ? -7.150 5.598 26.192 1.00 96.69 108 ALA A CA 1
ATOM 819 C C . ALA A 1 108 ? -6.704 4.184 25.782 1.00 96.69 108 ALA A C 1
ATOM 821 O O . ALA A 1 108 ? -7.288 3.588 24.880 1.00 96.69 108 ALA A O 1
ATOM 822 N N . ASP A 1 109 ? -5.715 3.614 26.474 1.00 95.00 109 ASP A N 1
ATOM 823 C CA . ASP A 1 109 ? -5.246 2.253 26.211 1.00 95.00 109 ASP A CA 1
ATOM 824 C C . ASP A 1 109 ? -6.324 1.205 26.488 1.00 95.00 109 ASP A C 1
ATOM 826 O O . ASP A 1 109 ? -6.501 0.291 25.688 1.00 95.00 109 ASP A O 1
ATOM 830 N N . GLU A 1 110 ? -7.092 1.352 27.566 1.00 95.62 110 GLU A N 1
ATOM 831 C CA . GLU A 1 110 ? -8.223 0.468 27.855 1.00 95.62 110 GLU A CA 1
ATOM 832 C C . GLU A 1 110 ? -9.315 0.555 26.775 1.00 95.62 110 GLU A C 1
ATOM 834 O O . GLU A 1 110 ? -9.790 -0.472 26.280 1.00 95.62 110 GLU A O 1
ATOM 839 N N . LEU A 1 111 ? -9.655 1.770 26.331 1.00 95.00 111 LEU A N 1
ATOM 840 C CA . LEU A 1 111 ? -10.625 1.994 25.256 1.00 95.00 111 LEU A CA 1
ATOM 841 C C . LEU A 1 111 ? -10.138 1.511 23.887 1.00 95.00 111 LEU A C 1
ATOM 843 O O . LEU A 1 111 ? -10.968 1.180 23.041 1.00 95.00 111 LEU A O 1
ATOM 847 N N . HIS A 1 112 ? -8.832 1.472 23.633 1.00 94.44 112 HIS A N 1
ATOM 848 C CA . HIS A 1 112 ? -8.286 0.894 22.405 1.00 94.44 112 HIS A CA 1
ATOM 849 C C . HIS A 1 112 ? -8.209 -0.632 22.473 1.00 94.44 112 HIS A C 1
ATOM 851 O O . HIS A 1 112 ? -8.492 -1.292 21.471 1.00 94.44 112 HIS A O 1
ATOM 857 N N . ARG A 1 113 ? -7.918 -1.194 23.654 1.00 95.50 113 ARG A N 1
ATOM 858 C CA . ARG A 1 113 ? -7.772 -2.640 23.871 1.00 95.50 113 ARG A CA 1
ATOM 859 C C . ARG A 1 113 ? -9.017 -3.435 23.482 1.00 95.50 113 ARG A C 1
ATOM 861 O O . ARG A 1 113 ? -8.897 -4.556 23.007 1.00 95.50 113 ARG A O 1
ATOM 868 N N . ARG A 1 114 ? -10.216 -2.850 23.599 1.00 94.62 114 ARG A N 1
ATOM 869 C CA . ARG A 1 114 ? -11.480 -3.501 23.187 1.00 94.62 114 ARG A CA 1
ATOM 870 C C . ARG A 1 114 ? -11.546 -3.877 21.699 1.00 94.62 114 ARG A C 1
ATOM 872 O O . ARG A 1 114 ? -12.405 -4.668 21.323 1.00 94.62 114 ARG A O 1
ATOM 879 N N . PHE A 1 115 ? -10.677 -3.305 20.864 1.00 96.19 115 PHE A N 1
ATOM 880 C CA . PHE A 1 115 ? -10.597 -3.611 19.435 1.00 96.19 115 PHE A CA 1
ATOM 881 C C . PHE A 1 115 ? -9.419 -4.516 19.076 1.00 96.19 115 PHE A C 1
ATOM 883 O O . PHE A 1 115 ? -9.322 -4.926 17.925 1.00 96.19 115 PHE A O 1
ATOM 890 N N . GLU A 1 116 ? -8.524 -4.828 20.016 1.00 95.75 116 GLU A N 1
ATOM 891 C CA . GLU A 1 116 ? -7.381 -5.696 19.741 1.00 95.75 116 GLU A CA 1
ATOM 892 C C . GLU A 1 116 ? -7.842 -7.088 19.303 1.00 95.75 116 GLU A C 1
ATOM 894 O O . GLU A 1 116 ? -8.774 -7.676 19.859 1.00 95.75 116 GLU A O 1
ATOM 899 N N . VAL A 1 117 ? -7.158 -7.626 18.296 1.00 97.19 117 VAL A N 1
ATOM 900 C CA . VAL A 1 117 ? -7.366 -8.990 17.819 1.00 97.19 117 VAL A CA 1
ATOM 901 C C . VAL A 1 117 ? -6.056 -9.750 18.012 1.00 97.19 117 VAL A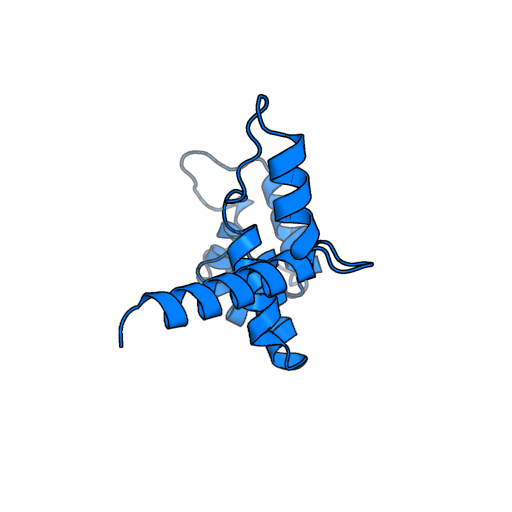 C 1
ATOM 903 O O . VAL A 1 117 ? -5.046 -9.362 17.421 1.00 97.19 117 VAL A O 1
ATOM 906 N N . PRO A 1 118 ? -6.031 -10.823 18.828 1.00 96.44 118 PRO A N 1
ATOM 907 C CA . PRO A 1 118 ? -4.814 -11.591 19.056 1.00 96.44 118 PRO A CA 1
ATOM 908 C C . PRO A 1 118 ? -4.163 -12.033 17.741 1.00 96.44 118 PRO A C 1
ATOM 910 O O . PRO A 1 118 ? -4.803 -12.660 16.898 1.00 96.44 118 PRO A O 1
ATOM 913 N N . GLY A 1 119 ? -2.885 -11.693 17.569 1.00 95.81 119 GLY A N 1
ATOM 914 C CA . GLY A 1 119 ? -2.114 -12.030 16.371 1.00 95.81 119 GLY A CA 1
ATOM 915 C C . GLY A 1 119 ? -2.334 -11.111 15.163 1.00 95.81 119 GLY A C 1
ATOM 916 O O . GLY A 1 119 ? -1.806 -11.414 14.095 1.00 95.81 119 GLY A O 1
ATOM 917 N N . SER A 1 120 ? -3.081 -10.006 15.288 1.00 96.56 120 SER A N 1
ATOM 918 C CA . SER A 1 120 ? -3.232 -9.042 14.193 1.00 96.56 120 SER A CA 1
ATOM 919 C C . SER A 1 120 ? -3.484 -7.607 14.656 1.00 96.56 120 SER A C 1
ATOM 921 O O . SER A 1 120 ? -4.557 -7.278 15.159 1.00 96.56 120 SER A O 1
ATOM 923 N N . ASP A 1 121 ? -2.543 -6.720 14.337 1.00 92.75 121 ASP A N 1
ATOM 924 C CA . ASP A 1 121 ? -2.710 -5.276 14.545 1.00 92.75 121 ASP A CA 1
ATOM 925 C C . ASP A 1 121 ? -3.687 -4.653 13.533 1.00 92.75 121 ASP A C 1
ATOM 927 O O . ASP A 1 121 ? -4.350 -3.657 13.819 1.00 92.75 121 ASP A O 1
ATOM 931 N N . PHE A 1 122 ? -3.819 -5.247 12.342 1.00 96.19 122 PHE A N 1
ATOM 932 C CA . PHE A 1 122 ? -4.673 -4.714 11.278 1.00 96.19 122 PHE A CA 1
ATOM 933 C C . PHE A 1 122 ? -6.154 -5.028 11.491 1.00 96.19 122 PHE A C 1
ATOM 935 O O . PHE A 1 122 ? -7.006 -4.195 11.182 1.00 96.19 122 PHE A O 1
ATOM 942 N N . LEU A 1 123 ? -6.483 -6.200 12.046 1.00 97.44 123 LEU A N 1
ATOM 943 C CA . LEU A 1 123 ? -7.879 -6.555 12.325 1.00 97.44 123 LEU A CA 1
ATOM 944 C C . LEU A 1 123 ? -8.508 -5.661 13.403 1.00 97.44 123 LEU A C 1
ATOM 946 O O . LEU A 1 123 ? -9.734 -5.544 13.448 1.00 97.44 123 LEU A O 1
ATOM 950 N N . ALA A 1 124 ? -7.696 -4.953 14.194 1.00 96.25 124 ALA A N 1
ATOM 951 C CA . ALA A 1 124 ? -8.196 -3.921 15.091 1.00 96.25 124 ALA A CA 1
ATOM 952 C C . ALA A 1 124 ? -8.899 -2.775 14.344 1.00 96.25 124 ALA A C 1
ATOM 954 O O . ALA 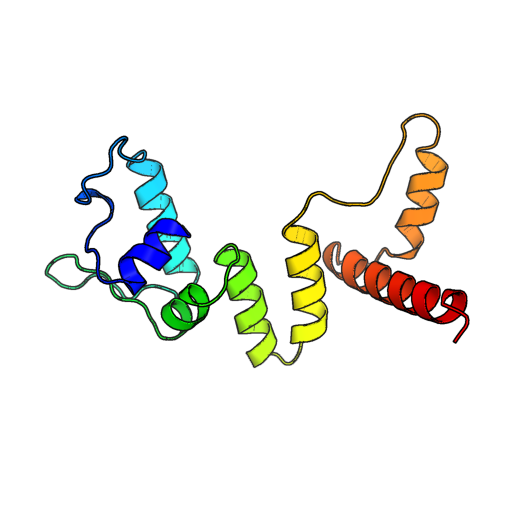A 1 124 ? -9.901 -2.257 14.835 1.00 96.25 124 ALA A O 1
ATOM 955 N N . TYR A 1 125 ? -8.455 -2.420 13.130 1.00 97.44 125 TYR A N 1
ATOM 956 C CA . TYR A 1 125 ? -9.150 -1.426 12.304 1.00 97.44 125 TYR A CA 1
ATOM 957 C C . TYR A 1 125 ? -10.519 -1.916 11.838 1.00 97.44 125 TYR A C 1
ATOM 959 O O . TYR A 1 125 ? -11.467 -1.134 11.814 1.00 97.44 125 TYR A O 1
ATOM 967 N N . VAL A 1 126 ? -10.645 -3.206 11.515 1.00 97.81 126 VAL A N 1
ATOM 968 C CA . VAL A 1 126 ? -11.929 -3.807 11.125 1.00 97.81 126 VAL A CA 1
ATOM 969 C C . VAL A 1 126 ? -12.900 -3.772 12.305 1.00 97.81 126 VAL A C 1
ATOM 971 O O . VAL A 1 126 ? -14.014 -3.276 12.166 1.00 97.81 126 VAL A O 1
ATOM 974 N N . LYS A 1 127 ? -12.451 -4.191 13.496 1.00 97.56 127 LYS A N 1
ATOM 975 C CA . LYS A 1 127 ? -13.258 -4.133 14.726 1.00 97.56 127 LYS A CA 1
ATOM 976 C C . LYS A 1 127 ? -13.676 -2.713 15.095 1.00 97.56 127 LYS A C 1
ATOM 978 O O . LYS A 1 127 ? -14.827 -2.495 15.471 1.00 97.56 127 LYS A O 1
ATOM 983 N N . LEU A 1 128 ? -12.761 -1.754 14.976 1.00 96.06 128 LEU A N 1
ATOM 984 C CA . LEU A 1 128 ? -13.060 -0.345 15.214 1.00 96.06 128 LEU A CA 1
ATOM 985 C C . LEU A 1 128 ? -14.100 0.179 14.217 1.00 96.06 128 LEU A C 1
ATOM 987 O O . LEU A 1 128 ? -15.050 0.845 14.621 1.00 96.06 128 LEU A O 1
ATOM 991 N N . TRP A 1 129 ? -13.947 -0.132 12.928 1.00 96.75 129 TRP A N 1
ATOM 992 C CA . TRP A 1 129 ? -14.901 0.273 11.898 1.00 96.75 129 TRP A CA 1
ATOM 993 C C . TRP A 1 129 ? -16.300 -0.284 12.159 1.00 96.75 129 TRP A C 1
ATOM 995 O O . TRP A 1 129 ? -17.268 0.477 12.126 1.00 96.75 129 TRP A O 1
ATOM 1005 N N . ASP A 1 130 ? -16.402 -1.580 12.457 1.00 97.12 130 ASP A N 1
ATOM 1006 C CA . ASP A 1 130 ? -17.672 -2.243 12.762 1.00 97.12 130 ASP A CA 1
ATOM 1007 C C . ASP A 1 130 ? -18.366 -1.571 13.950 1.00 97.12 130 ASP A C 1
ATOM 1009 O O . ASP A 1 130 ? -19.521 -1.161 13.842 1.00 97.12 130 ASP A O 1
ATOM 1013 N N . HIS A 1 131 ? -17.625 -1.334 15.036 1.00 96.00 131 HIS A N 1
ATOM 1014 C CA . HIS A 1 131 ? -18.142 -0.620 16.200 1.00 96.00 131 HIS A CA 1
ATOM 1015 C C . HIS A 1 131 ? -18.649 0.782 15.847 1.00 96.00 131 HIS A C 1
ATOM 1017 O O . HIS A 1 131 ? -19.741 1.167 16.259 1.00 96.00 131 HIS A O 1
ATOM 1023 N N . LEU A 1 132 ? -17.891 1.558 15.069 1.00 94.50 132 LEU A N 1
ATOM 1024 C CA . LEU A 1 132 ? -18.309 2.903 14.666 1.00 94.50 132 LEU A CA 1
ATOM 1025 C C . LEU A 1 132 ? -19.561 2.878 13.782 1.00 94.50 132 LEU A C 1
ATOM 1027 O O . LEU A 1 132 ? -20.404 3.763 13.913 1.00 94.50 132 LEU A O 1
ATOM 1031 N N . ARG A 1 133 ? -19.708 1.880 12.902 1.00 95.69 133 ARG A N 1
ATOM 1032 C CA . ARG A 1 133 ? -20.917 1.698 12.081 1.00 95.69 133 ARG A CA 1
ATOM 1033 C C . ARG A 1 133 ? -22.132 1.365 12.941 1.00 95.69 133 ARG A C 1
ATOM 1035 O O . ARG A 1 133 ? -23.181 1.972 12.748 1.00 95.69 133 ARG A O 1
ATOM 1042 N N . GLU A 1 134 ? -21.978 0.463 13.906 1.00 95.88 134 GLU A N 1
ATOM 1043 C CA . GLU A 1 134 ? -23.034 0.116 14.863 1.00 95.88 134 GLU A CA 1
ATOM 1044 C C . GLU A 1 134 ? -23.459 1.330 15.697 1.00 95.88 134 GLU A C 1
ATOM 1046 O O . GLU A 1 134 ? -24.649 1.627 15.795 1.00 95.88 134 GLU A O 1
ATOM 1051 N N . GLN A 1 135 ? -22.496 2.076 16.254 1.00 95.56 135 GLN A N 1
ATOM 1052 C CA . GLN A 1 135 ? -22.783 3.292 17.021 1.00 95.56 135 GLN A CA 1
ATOM 1053 C C . GLN A 1 135 ? -23.444 4.364 16.153 1.00 95.56 135 GLN A C 1
ATOM 1055 O O . GLN A 1 135 ? -24.412 4.985 16.583 1.00 95.56 135 GLN A O 1
ATOM 1060 N N . GLN A 1 136 ? -22.963 4.561 14.922 1.00 95.25 136 GLN A N 1
ATOM 1061 C CA . GLN A 1 136 ? -23.580 5.491 13.982 1.00 95.25 136 GLN A CA 1
ATOM 1062 C C . GLN A 1 136 ? -25.042 5.121 13.732 1.00 95.25 136 GLN A C 1
ATOM 1064 O O . GLN A 1 136 ? -25.897 5.996 13.800 1.00 95.25 136 GLN A O 1
ATOM 1069 N N . GLN A 1 137 ? -25.339 3.844 13.482 1.00 94.56 137 GLN A N 1
ATOM 1070 C CA . GLN A 1 137 ? -26.704 3.390 13.245 1.00 94.56 137 GLN A CA 1
ATOM 1071 C C . GLN A 1 137 ? -27.589 3.616 14.478 1.00 94.56 137 GLN A C 1
ATOM 1073 O O . GLN A 1 137 ? -28.628 4.260 14.361 1.00 94.56 137 GLN A O 1
ATOM 1078 N N . ALA A 1 138 ? -27.143 3.182 15.661 1.00 94.44 138 ALA A N 1
ATOM 1079 C CA . ALA A 1 138 ? -27.895 3.321 16.909 1.00 94.44 138 ALA A CA 1
ATOM 1080 C C . ALA A 1 138 ? -28.165 4.784 17.306 1.00 94.44 138 ALA A C 1
ATOM 1082 O O . ALA A 1 138 ? -29.209 5.087 17.880 1.00 94.44 138 ALA A O 1
ATOM 1083 N N . LEU A 1 139 ? -27.234 5.694 17.005 1.00 94.19 139 LEU A N 1
ATOM 1084 C CA . LEU A 1 139 ? -27.329 7.114 17.360 1.00 94.19 139 LEU A CA 1
ATOM 1085 C C . LEU A 1 139 ? -27.952 7.981 16.258 1.00 94.19 139 LEU A C 1
ATOM 1087 O O . LEU A 1 139 ? -28.281 9.137 16.515 1.00 94.19 139 LEU A O 1
ATOM 1091 N N . SER A 1 140 ? -28.120 7.455 15.041 1.00 87.31 140 SER A N 1
ATOM 1092 C CA . SER A 1 140 ? -28.638 8.224 13.900 1.00 87.31 140 SER A CA 1
ATOM 1093 C C . SER A 1 140 ? -30.141 8.522 13.950 1.00 87.31 140 SER A C 1
ATOM 1095 O O . SER A 1 140 ? -30.626 9.259 13.097 1.00 87.31 140 SER A O 1
ATOM 1097 N N . GLY A 1 141 ? -30.869 8.025 14.957 1.00 70.69 141 GLY A N 1
ATOM 1098 C CA . GLY A 1 141 ? -32.258 8.412 15.235 1.00 70.69 141 GLY A CA 1
ATOM 1099 C C . GLY A 1 141 ? -33.287 8.044 14.157 1.00 70.69 141 GLY A C 1
ATOM 1100 O O . GLY A 1 141 ? -34.420 8.512 14.251 1.00 70.69 141 GLY A O 1
ATOM 1101 N N . ASN A 1 142 ? -32.909 7.224 13.171 1.00 52.69 142 ASN A N 1
ATOM 1102 C CA . ASN A 1 142 ? -33.797 6.655 12.153 1.00 52.69 142 ASN A CA 1
ATOM 1103 C C . ASN A 1 142 ? -34.127 5.196 12.462 1.00 52.69 142 ASN A C 1
ATOM 1105 O O . ASN A 1 142 ? -33.177 4.439 12.771 1.00 52.69 142 ASN A O 1
#

Radius of gyration: 20.21 Å; chains: 1; bounding box: 52×35×57 Å

Secondary structure (DSSP, 8-state):
-HHHHHHHHTT---GGGS--SSPPPHHHHHHHHHHHHHTT-BPPPPTT----B-HHHHHHHTSSS-HHHHHHHHHHHHHT-HHHHHHHHHHHTS-------GGGHHHHHHHHHTT-BTTBSSHHHHHHHHHHHHHHHHHS--

Foldseek 3Di:
DLVQLLCLLVVVWQLQPDDDPDRDDPVVSVVVVVVCVVLVQWDQADPVRTIHGDPLSNQLNPDPADSVLSSQLVVCVVVVNNVLSVLLSVCVRDPNPQDQDPVCNVVSCVVLVVLDDPPDPSSSSVSVVVVVVVVCVVPVPD